Protein AF-A0A957BGF4-F1 (afdb_monomer_lite)

Secondary structure (DSSP, 8-state):
---SEETTTEEPPHHHHHHHHHHHHIIIIIIT-GGG-HHHHHTT-------EEEESS-SS--EEEE-TTTHHHHHHHHHT-HHHH-STHHHIIIIIHHHHHHHHHHHHHHTSS-EEEEEEEESSSPPTTS-GGGSHHHHHHHHHHHHHHHHHHHT--

Foldseek 3Di:
DPPQDDPPPDGDDVVLVVVVVVVVVCQPPNQAACVNCVVVVVVVRHGDHDFKDWAAPDPDFDDKDACQVPLVVVLVVVQVVCVPQNHDPSNVVPDSVVQLVVQCVSQVVVVHRGIGTTRMDGQQDADVPGDSCRGPVVVVCVVRVVVVVV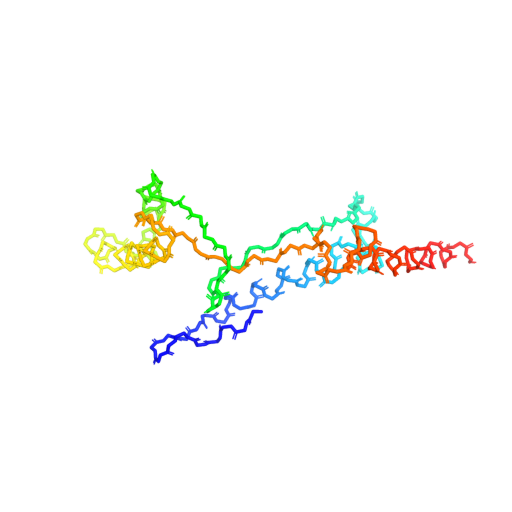VVVVVVD

Sequence (157 aa):
PTTVFAGDGYINHPDHRAAGEAALYATFPSSESRPIFPELLAEGYEPHKVGELLLNLSMNPNHFVDISDTIEQKIDSLRAHASQIGSGEDAENGALKWIRIRNAEGGKEVGVGYAEHFKLMKFDVPRPGMEADETVDAAQEAMTDATNEAAAEGESA

Radius of gyration: 21.05 Å; chains: 1; bounding box: 48×37×59 Å

Structure (mmCIF, N/CA/C/O backbone):
data_AF-A0A957BGF4-F1
#
_entry.id   AF-A0A957BGF4-F1
#
loop_
_atom_site.group_PDB
_atom_site.id
_atom_site.type_symbol
_atom_site.label_atom_id
_atom_site.label_alt_id
_atom_site.label_comp_id
_atom_site.label_asym_id
_atom_site.label_entity_id
_atom_site.label_seq_id
_atom_site.pdbx_PDB_ins_code
_atom_site.Cartn_x
_atom_site.Cartn_y
_atom_site.Cartn_z
_atom_site.occupancy
_atom_site.B_iso_or_equiv
_atom_site.auth_seq_id
_atom_site.auth_comp_id
_atom_site.auth_asym_id
_atom_site.auth_atom_id
_atom_site.pdbx_PDB_model_num
ATOM 1 N N . PRO A 1 1 ? 10.527 6.142 -1.525 1.00 76.62 1 PRO A N 1
ATOM 2 C CA . PRO A 1 1 ? 9.526 6.524 -0.489 1.00 76.62 1 PRO A CA 1
ATOM 3 C C . PRO A 1 1 ? 10.108 7.563 0.480 1.00 76.62 1 PRO A C 1
ATOM 5 O O . PRO A 1 1 ? 11.161 7.329 1.069 1.00 76.62 1 PRO A O 1
ATOM 8 N N . THR A 1 2 ? 9.448 8.716 0.617 1.00 82.19 2 THR A N 1
ATOM 9 C CA . THR A 1 2 ? 10.004 9.908 1.290 1.00 82.19 2 THR A CA 1
ATOM 10 C C . THR A 1 2 ? 9.484 10.143 2.709 1.00 82.19 2 THR A C 1
ATOM 12 O O . THR A 1 2 ? 10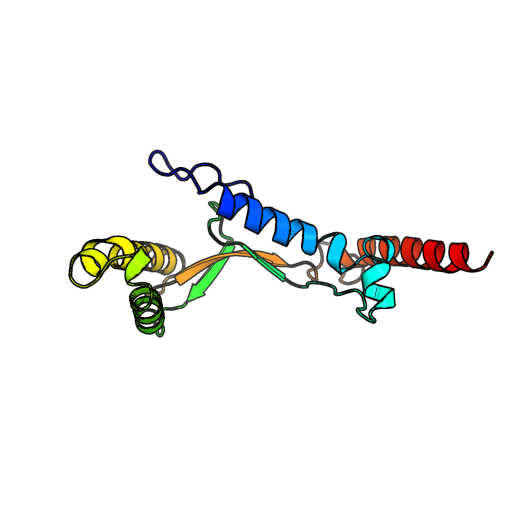.051 10.958 3.431 1.00 82.19 2 THR A O 1
ATOM 15 N N . THR A 1 3 ? 8.444 9.426 3.146 1.00 88.50 3 THR A N 1
ATOM 16 C CA . THR A 1 3 ? 7.878 9.565 4.495 1.00 88.50 3 THR A CA 1
ATOM 17 C C . THR A 1 3 ? 8.830 8.972 5.538 1.00 88.50 3 THR A C 1
ATOM 19 O O . THR A 1 3 ? 8.790 7.769 5.799 1.00 88.50 3 THR A O 1
ATOM 22 N N . VAL A 1 4 ? 9.705 9.797 6.117 1.00 91.31 4 VAL A N 1
ATOM 23 C CA . VAL A 1 4 ? 10.573 9.420 7.254 1.00 91.31 4 VAL A CA 1
ATOM 24 C C . VAL A 1 4 ? 9.862 9.663 8.588 1.00 91.31 4 VAL A C 1
ATOM 26 O O . VAL A 1 4 ? 9.971 8.849 9.500 1.00 91.31 4 VAL A O 1
ATOM 29 N N . PHE A 1 5 ? 9.085 10.738 8.677 1.00 90.62 5 PHE A N 1
ATOM 30 C CA . PHE A 1 5 ? 8.308 11.135 9.853 1.00 90.62 5 PHE A CA 1
ATOM 31 C C . PHE A 1 5 ? 6.851 11.355 9.437 1.00 90.62 5 PHE A C 1
ATOM 33 O O . PHE A 1 5 ? 6.594 11.794 8.313 1.00 90.62 5 PHE A O 1
ATOM 40 N N . ALA A 1 6 ? 5.909 11.061 10.332 1.00 85.25 6 ALA A N 1
ATOM 41 C CA . ALA A 1 6 ? 4.497 11.392 10.163 1.00 85.25 6 ALA A CA 1
ATOM 42 C C . ALA A 1 6 ? 4.002 12.151 11.401 1.00 85.25 6 ALA A C 1
ATOM 44 O O . ALA A 1 6 ? 3.923 11.596 12.499 1.00 85.25 6 ALA A O 1
ATOM 45 N N . GLY A 1 7 ? 3.699 13.438 11.212 1.00 84.69 7 GLY A N 1
ATOM 46 C CA . GLY A 1 7 ? 3.454 14.359 12.322 1.00 84.69 7 GLY A CA 1
ATOM 47 C C . GLY A 1 7 ? 4.638 14.418 13.294 1.00 84.69 7 GLY A C 1
ATOM 48 O O . GLY A 1 7 ? 5.767 14.080 12.940 1.00 84.69 7 GLY A O 1
ATOM 49 N N . ASP A 1 8 ? 4.355 14.802 14.536 1.00 89.25 8 ASP A N 1
ATOM 50 C CA . ASP A 1 8 ? 5.381 14.977 15.575 1.00 89.25 8 ASP A CA 1
ATOM 51 C C . ASP A 1 8 ? 5.605 13.717 16.435 1.00 89.25 8 ASP A C 1
ATOM 53 O O . ASP A 1 8 ? 6.437 13.717 17.340 1.00 89.25 8 ASP A O 1
ATOM 57 N N . GLY A 1 9 ? 4.845 12.643 16.187 1.00 89.19 9 GLY A N 1
ATOM 58 C CA . GLY A 1 9 ? 4.768 11.480 17.079 1.00 89.19 9 GLY A CA 1
ATOM 59 C C . GLY A 1 9 ? 5.174 10.140 16.470 1.00 89.19 9 GLY A C 1
ATOM 60 O O . GLY A 1 9 ? 5.182 9.141 17.186 1.00 89.19 9 GLY A O 1
ATOM 61 N N . TYR A 1 10 ? 5.487 10.080 15.172 1.00 88.06 10 TYR A N 1
ATOM 62 C CA . TYR A 1 10 ? 5.770 8.814 14.497 1.00 88.06 10 TYR A CA 1
ATOM 63 C C . TYR A 1 10 ? 6.973 8.904 13.560 1.00 88.06 10 TYR A 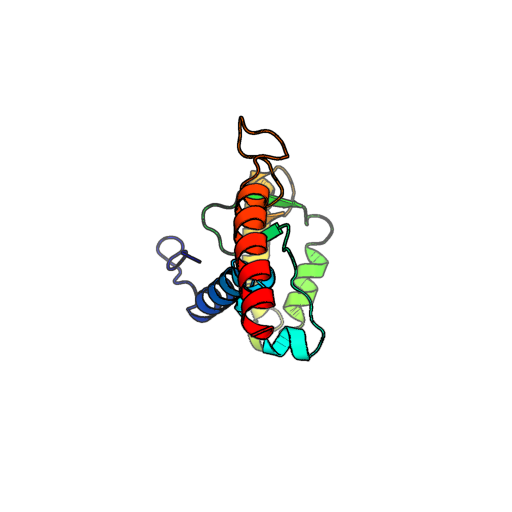C 1
ATOM 65 O O . TYR A 1 10 ? 7.033 9.747 12.663 1.00 88.06 10 TYR A O 1
ATOM 73 N N . ILE A 1 11 ? 7.905 7.970 13.741 1.00 93.06 11 ILE A N 1
ATOM 74 C CA . ILE A 1 11 ? 9.009 7.713 12.819 1.00 93.06 11 ILE A CA 1
ATOM 75 C C . ILE A 1 11 ? 8.639 6.471 12.015 1.00 93.06 11 ILE A C 1
ATOM 77 O O . ILE A 1 11 ? 8.314 5.428 12.584 1.00 93.06 11 ILE A O 1
ATOM 81 N N . ASN A 1 12 ? 8.687 6.581 10.691 1.00 91.50 12 ASN A N 1
ATOM 82 C CA . ASN A 1 12 ? 8.391 5.460 9.814 1.00 91.50 12 ASN A CA 1
ATOM 83 C C . ASN A 1 12 ? 9.486 4.396 9.918 1.00 91.50 12 ASN A C 1
ATOM 85 O O . ASN A 1 12 ? 10.678 4.716 9.899 1.00 91.50 12 ASN A O 1
ATOM 89 N N . HIS A 1 13 ? 9.075 3.130 9.990 1.00 93.75 13 HIS A N 1
ATOM 90 C CA . HIS A 1 13 ? 10.005 2.016 10.091 1.00 93.75 13 HIS A CA 1
ATOM 91 C C . HIS A 1 13 ? 10.955 2.010 8.878 1.00 93.75 13 HIS A C 1
ATOM 93 O O . HIS A 1 13 ? 10.483 2.102 7.737 1.00 93.75 13 HIS A O 1
ATOM 99 N N . PRO A 1 14 ? 12.283 1.903 9.078 1.00 94.44 14 PRO A N 1
ATOM 100 C CA . PRO A 1 14 ? 13.242 1.915 7.974 1.00 94.44 14 PRO A CA 1
ATOM 101 C C . PRO A 1 14 ? 12.941 0.825 6.939 1.00 94.44 14 PRO A C 1
ATOM 103 O O . PRO A 1 14 ? 12.989 1.105 5.743 1.00 94.44 14 PRO A O 1
ATOM 106 N N . ASP A 1 15 ? 12.520 -0.361 7.380 1.00 95.62 15 ASP A N 1
ATOM 107 C CA . ASP A 1 15 ? 12.187 -1.473 6.482 1.00 95.62 15 ASP A CA 1
ATOM 108 C C . ASP A 1 15 ? 11.004 -1.165 5.555 1.00 95.62 15 ASP A C 1
ATOM 110 O O . ASP A 1 15 ? 11.033 -1.554 4.392 1.00 95.62 15 ASP A O 1
ATOM 114 N N . HIS A 1 16 ? 9.998 -0.396 5.999 1.00 94.31 16 HIS A N 1
ATOM 115 C CA . HIS A 1 16 ? 8.906 0.029 5.111 1.00 94.31 16 HIS A CA 1
ATOM 116 C C . HIS A 1 16 ? 9.429 0.910 3.975 1.00 94.31 16 HIS A C 1
ATOM 118 O O . HIS A 1 16 ? 8.983 0.814 2.830 1.00 94.31 16 HIS A O 1
ATOM 124 N N . ARG A 1 17 ? 10.391 1.784 4.288 1.00 93.06 17 ARG A N 1
ATOM 125 C CA . ARG A 1 17 ? 11.018 2.649 3.290 1.00 93.06 17 ARG A CA 1
ATOM 126 C C . ARG A 1 17 ? 11.911 1.850 2.349 1.00 93.06 17 ARG A C 1
ATOM 128 O O . ARG A 1 17 ? 11.822 2.065 1.148 1.00 93.06 17 ARG A O 1
ATOM 135 N N . ALA A 1 18 ? 12.720 0.933 2.870 1.00 94.88 18 ALA A N 1
ATOM 136 C CA . ALA A 1 18 ? 13.569 0.077 2.046 1.00 94.88 18 ALA A CA 1
ATOM 137 C C . ALA A 1 18 ? 12.728 -0.788 1.091 1.00 94.88 18 ALA A C 1
ATOM 139 O O . ALA A 1 18 ? 12.991 -0.810 -0.107 1.00 94.88 18 ALA A O 1
ATOM 140 N N . ALA A 1 19 ? 11.654 -1.410 1.587 1.00 95.25 19 ALA A N 1
ATOM 141 C CA . ALA A 1 19 ? 10.748 -2.211 0.766 1.00 95.25 19 ALA A CA 1
ATOM 142 C C . ALA A 1 19 ? 10.052 -1.375 -0.321 1.00 95.25 19 ALA A C 1
ATOM 144 O O . ALA A 1 19 ? 10.015 -1.773 -1.484 1.00 95.25 19 ALA A O 1
ATOM 145 N N . GLY A 1 20 ? 9.539 -0.190 0.027 1.00 93.88 20 GLY A N 1
ATOM 146 C CA . GLY A 1 20 ? 8.914 0.693 -0.959 1.00 93.88 20 GLY A CA 1
ATOM 147 C C . GLY A 1 20 ? 9.903 1.250 -1.988 1.00 93.88 20 GLY A C 1
ATOM 148 O O . GLY A 1 20 ? 9.512 1.542 -3.110 1.00 93.88 20 GLY A O 1
ATOM 149 N N . GLU A 1 21 ? 11.176 1.422 -1.628 1.00 94.00 21 GLU A N 1
ATOM 150 C CA . GLU A 1 21 ? 12.228 1.825 -2.565 1.00 94.00 21 GLU A CA 1
ATOM 151 C C . GLU A 1 21 ? 12.576 0.690 -3.527 1.00 94.00 21 GLU A C 1
ATOM 153 O O . GLU A 1 21 ? 12.575 0.904 -4.737 1.00 94.00 21 GLU A O 1
ATOM 158 N N . ALA A 1 22 ? 12.767 -0.521 -3.002 1.00 95.44 22 ALA A N 1
ATOM 159 C CA . ALA A 1 22 ? 12.996 -1.707 -3.813 1.00 95.44 22 ALA A CA 1
ATOM 160 C C . ALA A 1 22 ? 11.861 -1.929 -4.826 1.00 95.44 22 ALA A C 1
ATOM 162 O O . ALA A 1 22 ? 12.139 -2.162 -5.996 1.00 95.44 22 ALA A O 1
ATOM 163 N N . ALA A 1 23 ? 10.595 -1.777 -4.418 1.00 94.62 23 ALA A N 1
ATOM 164 C CA . ALA A 1 23 ? 9.450 -1.905 -5.324 1.00 94.62 23 ALA A CA 1
ATOM 165 C C . ALA A 1 23 ? 9.434 -0.836 -6.437 1.00 94.62 23 ALA A C 1
ATOM 167 O O . ALA A 1 23 ? 9.140 -1.148 -7.591 1.00 94.62 23 ALA A O 1
ATOM 168 N N . LEU A 1 24 ? 9.780 0.417 -6.113 1.00 93.56 24 LEU A N 1
ATOM 169 C CA . LEU A 1 24 ? 9.870 1.497 -7.103 1.00 93.56 24 LEU A CA 1
ATOM 170 C C . LEU A 1 24 ? 10.975 1.228 -8.127 1.00 93.56 24 LEU A C 1
ATOM 172 O O . LEU A 1 24 ? 10.732 1.346 -9.325 1.00 93.56 24 LEU A O 1
ATOM 176 N N . TYR A 1 25 ? 12.165 0.842 -7.664 1.00 92.81 25 TYR A N 1
ATOM 177 C CA . TYR A 1 25 ? 13.297 0.573 -8.550 1.00 92.81 25 TYR A CA 1
ATOM 178 C C . TYR A 1 25 ? 13.128 -0.715 -9.340 1.00 92.81 25 TYR A C 1
ATOM 180 O O . TYR A 1 25 ? 13.593 -0.763 -10.471 1.00 92.81 25 TYR A O 1
ATOM 188 N N . ALA A 1 26 ? 12.443 -1.722 -8.791 1.00 93.75 26 ALA A N 1
ATOM 189 C CA . ALA A 1 26 ? 12.052 -2.923 -9.524 1.00 93.75 26 ALA A CA 1
ATOM 190 C C . ALA A 1 26 ? 11.043 -2.620 -10.640 1.00 93.75 26 ALA A C 1
ATOM 192 O O . ALA A 1 26 ? 10.993 -3.357 -11.614 1.00 93.75 26 ALA A O 1
ATOM 193 N N . THR A 1 27 ? 10.278 -1.531 -10.520 1.00 93.06 27 THR A N 1
ATOM 194 C CA . THR A 1 27 ? 9.365 -1.076 -11.572 1.00 93.06 27 THR A CA 1
ATOM 195 C C . THR A 1 27 ? 10.129 -0.323 -12.657 1.00 93.06 27 THR A C 1
ATOM 197 O O . THR A 1 27 ? 10.342 -0.843 -13.746 1.00 93.06 27 THR A O 1
ATOM 200 N N . PHE A 1 28 ? 10.605 0.885 -12.355 1.00 88.81 28 PHE A N 1
ATOM 201 C CA . PHE A 1 28 ? 11.274 1.729 -13.339 1.00 88.81 28 PHE A CA 1
ATOM 202 C C . PHE A 1 28 ? 12.730 1.993 -12.940 1.00 88.81 28 PHE A C 1
ATOM 204 O O . PHE A 1 28 ? 12.970 2.433 -11.810 1.00 88.81 28 PHE A O 1
ATOM 211 N N . PRO A 1 29 ? 13.708 1.794 -13.845 1.00 87.44 29 PRO A N 1
ATOM 212 C CA . PRO A 1 29 ? 13.592 1.259 -15.217 1.00 87.44 29 PRO A CA 1
ATOM 213 C C . PRO A 1 29 ? 13.600 -0.280 -15.313 1.00 87.44 29 PRO A C 1
ATOM 215 O O . PRO A 1 29 ? 13.497 -0.832 -16.405 1.00 87.44 29 PRO A O 1
ATOM 218 N N . SER A 1 30 ? 13.747 -0.969 -14.180 1.00 91.62 30 SER A N 1
ATOM 219 C CA . SER A 1 30 ? 14.087 -2.393 -14.086 1.00 91.62 30 SER A CA 1
ATOM 220 C C . SER A 1 30 ? 13.173 -3.359 -14.834 1.00 91.62 30 SER A C 1
ATOM 222 O O . SER A 1 30 ? 13.685 -4.176 -15.593 1.00 91.62 30 SER A O 1
ATOM 224 N N . SER A 1 31 ? 11.855 -3.319 -14.615 1.00 91.56 31 SER A N 1
ATOM 225 C CA . SER A 1 31 ? 10.974 -4.365 -15.149 1.00 91.56 31 SER A CA 1
ATOM 226 C C . SER A 1 31 ? 10.767 -4.248 -16.654 1.00 91.56 31 SER A C 1
ATOM 228 O O . SER A 1 31 ? 10.496 -5.252 -17.300 1.00 91.56 31 SER A O 1
ATOM 230 N N . GLU A 1 32 ? 10.890 -3.046 -17.216 1.00 88.50 32 GLU A N 1
ATOM 231 C CA . GLU A 1 32 ? 10.593 -2.763 -18.625 1.00 88.50 32 GLU A CA 1
ATOM 232 C C . GLU A 1 32 ? 11.828 -2.753 -19.538 1.00 88.50 32 GLU A C 1
ATOM 234 O O . GLU A 1 32 ? 11.688 -2.846 -20.755 1.00 88.50 32 GLU A O 1
ATOM 239 N N . SER A 1 33 ? 13.039 -2.685 -18.975 1.00 86.19 33 SER A N 1
ATOM 240 C CA . SER A 1 33 ? 14.278 -2.554 -19.753 1.00 86.19 33 SER A CA 1
ATOM 241 C C . SER A 1 33 ? 14.996 -3.894 -19.926 1.00 86.19 33 SER A C 1
ATOM 243 O O . SER A 1 33 ? 15.516 -4.446 -18.954 1.00 86.19 33 SER A O 1
ATOM 245 N N . ARG A 1 34 ? 15.132 -4.386 -21.167 1.00 88.44 34 ARG A N 1
ATOM 246 C CA . ARG A 1 34 ? 15.847 -5.652 -21.450 1.00 88.44 34 ARG A CA 1
ATOM 247 C C . ARG A 1 34 ? 17.295 -5.687 -20.948 1.00 88.44 34 ARG A C 1
ATOM 249 O O . ARG A 1 34 ? 17.686 -6.724 -20.418 1.00 88.44 34 ARG A O 1
ATOM 256 N N . PRO A 1 35 ? 18.111 -4.619 -21.082 1.00 88.88 35 PRO A N 1
ATOM 257 C CA . PRO A 1 35 ? 19.539 -4.725 -20.788 1.00 88.88 35 PRO A CA 1
ATOM 258 C C . PRO A 1 35 ? 19.879 -4.828 -19.295 1.00 88.88 35 PRO A C 1
ATOM 260 O O . PRO A 1 35 ? 21.035 -5.073 -18.964 1.00 88.88 35 PRO A O 1
ATOM 263 N N . ILE A 1 36 ? 18.921 -4.591 -18.389 1.00 90.62 36 ILE A N 1
ATOM 264 C CA . ILE A 1 36 ? 19.204 -4.500 -16.947 1.00 90.62 36 ILE A CA 1
ATOM 265 C C . ILE A 1 36 ? 19.402 -5.887 -16.321 1.00 90.62 36 ILE A C 1
ATOM 267 O O . ILE A 1 36 ? 20.281 -6.036 -15.474 1.00 90.62 36 ILE A O 1
ATOM 271 N N . PHE A 1 37 ? 18.631 -6.889 -16.758 1.00 91.00 37 PHE A N 1
ATOM 272 C CA . PHE A 1 37 ? 18.671 -8.259 -16.226 1.00 91.00 37 PHE A CA 1
ATOM 273 C C . PHE A 1 37 ? 18.706 -9.303 -17.356 1.00 91.00 37 PHE A C 1
ATOM 275 O O . PHE A 1 37 ? 17.733 -10.038 -17.559 1.00 91.00 37 PHE A O 1
ATOM 282 N N . PRO A 1 38 ? 19.800 -9.379 -18.134 1.00 92.38 38 PRO A N 1
ATOM 283 C CA . PRO A 1 38 ? 19.915 -10.327 -19.244 1.00 92.38 38 PRO A CA 1
ATOM 284 C C . PRO A 1 38 ? 19.791 -11.796 -18.805 1.00 92.38 38 PRO A C 1
ATOM 286 O O . PRO A 1 38 ? 19.343 -12.642 -19.577 1.00 92.38 38 PRO A O 1
ATOM 289 N N . GLU A 1 39 ? 20.131 -12.117 -17.557 1.00 95.31 39 GLU A N 1
ATOM 290 C CA . GLU A 1 39 ? 19.934 -13.442 -16.971 1.00 95.31 39 GLU A CA 1
ATOM 291 C C . GLU A 1 39 ? 18.456 -13.847 -16.913 1.00 95.31 39 GLU A C 1
ATOM 293 O O . GLU A 1 39 ? 18.133 -15.004 -17.174 1.00 95.31 39 GLU A O 1
ATOM 298 N N . LEU A 1 40 ? 17.547 -12.898 -16.667 1.00 95.06 40 LEU A N 1
ATOM 299 C CA . LEU A 1 40 ? 16.110 -13.171 -16.656 1.00 95.06 40 LEU A CA 1
ATOM 300 C C . LEU A 1 40 ? 15.598 -13.487 -18.066 1.00 95.06 40 LEU A C 1
ATOM 302 O O . LEU A 1 40 ? 14.754 -14.368 -18.220 1.00 95.06 40 LEU A O 1
ATOM 306 N N . LEU A 1 41 ? 16.168 -12.860 -19.102 1.00 93.94 41 LEU A N 1
ATOM 307 C CA . LEU A 1 41 ? 15.873 -13.200 -20.499 1.00 93.94 41 LEU A CA 1
ATOM 308 C C . LEU A 1 41 ? 16.339 -14.620 -20.837 1.00 93.94 41 LEU A C 1
ATOM 310 O O . LEU A 1 41 ? 15.611 -15.369 -21.487 1.00 93.94 41 LEU A O 1
ATOM 314 N N . ALA A 1 42 ? 17.527 -15.015 -20.367 1.00 94.69 42 ALA A N 1
ATOM 315 C CA . ALA A 1 42 ? 18.038 -16.375 -20.544 1.00 94.69 42 ALA A CA 1
ATOM 316 C C . ALA A 1 42 ? 17.161 -17.428 -19.837 1.00 94.69 42 ALA A C 1
ATOM 318 O O . ALA A 1 42 ? 17.064 -18.565 -20.301 1.00 94.69 42 ALA A O 1
ATOM 319 N N . GLU A 1 43 ? 16.490 -17.044 -18.748 1.00 96.88 43 GLU A N 1
ATOM 320 C CA . GLU A 1 43 ? 15.481 -17.855 -18.055 1.00 96.88 43 GLU A CA 1
ATOM 321 C C . GLU A 1 43 ? 14.086 -17.815 -18.717 1.00 96.88 43 GLU A C 1
ATOM 323 O O . GLU A 1 43 ? 13.202 -18.583 -18.334 1.00 96.88 43 GLU A O 1
ATOM 328 N N . GLY A 1 44 ? 13.886 -16.979 -19.742 1.00 95.88 44 GLY A N 1
ATOM 329 C CA . GLY A 1 44 ? 12.632 -16.855 -20.492 1.00 95.88 44 GLY A CA 1
ATOM 330 C C . GLY A 1 44 ? 11.644 -15.821 -19.939 1.00 95.88 44 GLY A C 1
ATOM 331 O O . GLY A 1 44 ? 10.473 -15.839 -20.324 1.00 95.88 44 GLY A O 1
ATOM 332 N N . TYR A 1 45 ? 12.082 -14.931 -19.045 1.00 95.00 45 TYR A N 1
ATOM 333 C CA . TYR A 1 45 ? 11.273 -13.827 -18.529 1.00 95.00 45 TYR A CA 1
ATOM 334 C C . TYR A 1 45 ? 11.460 -12.573 -19.380 1.00 95.00 45 TYR A C 1
ATOM 336 O O . TYR A 1 45 ? 12.476 -11.890 -19.300 1.00 95.00 45 TYR A O 1
ATOM 344 N N . GLU A 1 46 ? 10.446 -12.262 -20.181 1.00 93.62 46 GLU A N 1
ATOM 345 C CA . GLU A 1 46 ? 10.386 -11.036 -20.975 1.00 93.62 46 GLU A CA 1
ATOM 346 C C . GLU A 1 46 ? 10.094 -9.798 -20.104 1.00 93.62 46 GLU A C 1
ATOM 348 O O . GLU A 1 46 ? 9.451 -9.931 -19.054 1.00 93.62 46 GLU A O 1
ATOM 353 N N . PRO A 1 47 ? 10.518 -8.587 -20.525 1.00 92.69 47 PRO A N 1
ATOM 354 C CA . PRO A 1 47 ? 10.208 -7.359 -19.805 1.00 92.69 47 PRO A CA 1
ATOM 355 C C . PRO A 1 47 ? 8.707 -7.169 -19.582 1.00 92.69 47 PRO A C 1
ATOM 357 O O . PRO A 1 47 ? 7.870 -7.494 -20.426 1.00 92.69 47 PRO A O 1
ATOM 360 N N . HIS A 1 48 ? 8.374 -6.578 -18.443 1.00 91.38 48 HIS A N 1
ATOM 361 C CA . HIS A 1 48 ? 7.021 -6.253 -18.041 1.00 91.38 48 HIS A CA 1
ATOM 362 C C . HIS A 1 48 ? 6.869 -4.750 -17.801 1.00 91.38 48 HIS A C 1
ATOM 364 O O . HIS A 1 48 ? 7.502 -4.168 -16.914 1.00 91.38 48 HIS A O 1
ATOM 370 N N . LYS A 1 49 ? 5.959 -4.139 -18.560 1.00 88.81 49 LYS A N 1
ATOM 371 C CA . LYS A 1 49 ? 5.519 -2.762 -18.352 1.00 88.81 49 LYS A CA 1
ATOM 372 C C . LYS A 1 49 ? 4.482 -2.716 -17.229 1.00 88.81 49 LYS A C 1
ATOM 374 O O . LYS A 1 49 ? 3.374 -3.230 -17.374 1.00 88.81 49 LYS A O 1
ATOM 379 N N . VAL A 1 50 ? 4.847 -2.107 -16.104 1.00 92.62 50 VAL A N 1
ATOM 380 C CA . VAL A 1 50 ? 3.922 -1.879 -14.986 1.00 92.62 50 VAL A CA 1
ATOM 381 C C . VAL A 1 50 ? 3.050 -0.671 -15.316 1.00 92.62 50 VAL A C 1
ATOM 383 O O . VAL A 1 50 ? 3.590 0.408 -15.527 1.00 92.62 50 VAL A O 1
ATOM 386 N N . GLY A 1 51 ? 1.722 -0.825 -15.308 1.00 90.75 51 GLY A N 1
ATOM 387 C CA . GLY A 1 51 ? 0.808 0.285 -15.628 1.00 90.75 51 GLY A CA 1
ATOM 388 C C . GLY A 1 51 ? 0.500 1.219 -14.450 1.00 90.75 51 GLY A C 1
ATOM 389 O O . GLY A 1 51 ? 0.334 2.431 -14.617 1.00 90.75 51 GLY A O 1
ATOM 390 N N . GLU A 1 52 ? 0.449 0.683 -13.224 1.00 93.81 52 GLU A N 1
ATOM 391 C CA . GLU A 1 52 ? 0.099 1.457 -12.029 1.00 93.81 52 GLU A CA 1
ATOM 392 C C . GLU A 1 52 ? 0.888 1.028 -10.784 1.00 93.81 52 GLU A C 1
ATOM 394 O O . GLU A 1 52 ? 1.133 -0.156 -10.552 1.00 93.81 52 GLU A O 1
ATOM 399 N N . LEU A 1 53 ? 1.221 2.000 -9.928 1.00 94.38 53 LEU A N 1
ATOM 400 C CA . LEU A 1 53 ? 1.758 1.771 -8.585 1.00 94.38 53 LEU A CA 1
ATOM 401 C C . LEU A 1 53 ? 0.876 2.421 -7.525 1.00 94.38 53 LEU A C 1
ATOM 403 O O . LEU A 1 53 ? 0.599 3.621 -7.580 1.00 94.38 53 LEU A O 1
ATOM 407 N N . LEU A 1 54 ? 0.504 1.638 -6.512 1.00 95.38 54 LEU A N 1
ATOM 408 C CA . LEU A 1 54 ? -0.219 2.097 -5.331 1.00 95.38 54 LEU A CA 1
ATOM 409 C C . LEU A 1 54 ? 0.712 2.074 -4.118 1.00 95.38 54 LEU A C 1
ATOM 411 O O . LEU A 1 54 ? 1.062 1.017 -3.598 1.00 95.38 54 LEU A O 1
ATOM 415 N N . LEU A 1 55 ? 1.103 3.253 -3.640 1.00 93.75 55 LEU A N 1
ATOM 416 C CA . LEU A 1 55 ? 1.993 3.395 -2.489 1.00 93.75 55 LEU A CA 1
ATOM 417 C C . LEU A 1 55 ? 1.191 3.760 -1.238 1.00 93.75 55 LEU A C 1
ATOM 419 O O . LEU A 1 55 ? 0.543 4.809 -1.178 1.00 93.75 55 LEU A O 1
ATOM 423 N N . ASN A 1 56 ? 1.265 2.914 -0.214 1.00 91.38 56 ASN A N 1
ATOM 424 C CA . ASN A 1 56 ? 0.698 3.195 1.106 1.00 91.38 56 ASN A CA 1
ATOM 425 C C . ASN A 1 56 ? 1.645 4.100 1.933 1.00 91.38 56 ASN A C 1
ATOM 427 O O . ASN A 1 56 ? 2.783 4.359 1.541 1.00 91.38 56 ASN A O 1
ATOM 431 N N . LEU A 1 57 ? 1.180 4.598 3.085 1.00 87.81 57 LEU A N 1
ATOM 432 C CA . LEU A 1 57 ? 1.913 5.486 4.006 1.00 87.81 57 LEU A CA 1
ATOM 433 C C . LEU A 1 57 ? 2.389 6.806 3.366 1.00 87.81 57 LEU A C 1
ATOM 435 O O . LEU A 1 57 ? 3.338 7.444 3.832 1.00 87.81 57 LEU A O 1
ATOM 439 N N . SER A 1 58 ? 1.718 7.235 2.297 1.00 88.81 58 SER A N 1
ATOM 440 C CA . SER A 1 58 ? 1.930 8.551 1.705 1.00 88.81 58 SER A CA 1
ATOM 441 C C . SER A 1 58 ? 1.282 9.633 2.566 1.00 88.81 58 SER A C 1
ATOM 443 O O . SER A 1 58 ? 0.113 9.517 2.921 1.00 88.81 58 SER A O 1
ATOM 445 N N . MET A 1 59 ? 2.015 10.719 2.825 1.00 88.75 59 MET A N 1
ATOM 446 C CA . MET A 1 59 ? 1.456 11.936 3.435 1.00 88.75 59 MET A CA 1
ATOM 447 C C . MET A 1 59 ? 0.640 12.780 2.444 1.00 88.75 59 MET A C 1
ATOM 449 O O . MET A 1 59 ? -0.021 13.727 2.845 1.00 88.75 59 MET A O 1
ATOM 453 N N . ASN A 1 60 ? 0.690 12.441 1.153 1.00 90.38 60 ASN A N 1
ATOM 454 C CA . ASN A 1 60 ? -0.060 13.102 0.087 1.00 90.38 60 ASN A CA 1
ATOM 455 C C . ASN A 1 60 ? -0.782 12.039 -0.762 1.00 90.38 60 ASN A C 1
ATOM 457 O O . ASN A 1 60 ? -0.377 11.804 -1.910 1.00 90.38 60 ASN A O 1
ATOM 461 N N . PRO A 1 61 ? -1.757 11.297 -0.204 1.00 93.75 61 PRO A N 1
ATOM 462 C CA . PRO A 1 61 ? -2.528 10.342 -0.989 1.00 93.75 61 PRO A CA 1
ATOM 463 C C . PRO A 1 61 ? -3.365 11.071 -2.050 1.00 93.75 61 PRO A C 1
ATOM 465 O O . PRO A 1 61 ? -3.769 12.215 -1.866 1.00 93.75 61 PRO A O 1
ATOM 468 N N . ASN A 1 62 ? -3.611 10.411 -3.177 1.00 95.44 62 ASN A N 1
ATOM 469 C CA . ASN A 1 62 ? -4.450 10.918 -4.273 1.00 95.44 62 ASN A CA 1
ATOM 470 C C . ASN A 1 62 ? -5.475 9.879 -4.756 1.00 95.44 62 ASN A C 1
ATOM 472 O O . ASN A 1 62 ? -6.177 10.124 -5.733 1.00 95.44 62 ASN A O 1
ATOM 476 N N . HIS A 1 63 ? -5.548 8.723 -4.099 1.00 97.25 63 HIS A N 1
ATOM 477 C CA . HIS A 1 63 ? -6.483 7.659 -4.416 1.00 97.25 63 HIS A CA 1
ATOM 478 C C . HIS A 1 63 ? -7.031 7.051 -3.129 1.00 97.25 63 HIS A C 1
ATOM 480 O O . HIS A 1 63 ? -6.274 6.831 -2.183 1.00 97.25 63 HIS A O 1
ATOM 486 N N . PHE A 1 64 ? -8.336 6.796 -3.104 1.00 98.06 64 PHE A N 1
ATOM 487 C CA . PHE A 1 64 ? -9.053 6.262 -1.954 1.00 98.06 64 PHE A CA 1
ATOM 488 C C . PHE A 1 64 ? -9.942 5.113 -2.416 1.00 98.06 64 PHE A C 1
ATOM 490 O O . PHE A 1 64 ? -10.643 5.240 -3.420 1.00 98.06 64 PHE A O 1
ATOM 497 N N . VAL A 1 65 ? -9.910 4.012 -1.676 1.00 98.25 65 VAL A N 1
ATOM 498 C CA . VAL A 1 65 ? -10.730 2.826 -1.917 1.00 98.25 65 VAL A CA 1
ATOM 499 C C . VAL A 1 65 ? -11.724 2.712 -0.773 1.00 98.25 65 VAL A C 1
ATOM 501 O O . VAL A 1 65 ? -11.309 2.622 0.383 1.00 98.25 65 VAL A O 1
ATOM 504 N N . ASP A 1 66 ? -13.019 2.738 -1.092 1.00 98.62 66 ASP A N 1
ATOM 505 C CA . ASP A 1 66 ? -14.080 2.489 -0.115 1.00 98.62 66 ASP A CA 1
ATOM 506 C C . ASP A 1 66 ? -14.008 1.035 0.360 1.00 98.62 66 ASP A C 1
ATOM 508 O O . ASP A 1 66 ? -14.079 0.096 -0.434 1.00 98.62 66 ASP A O 1
ATOM 512 N N . ILE A 1 67 ? -13.836 0.866 1.667 1.00 98.62 67 ILE A N 1
ATOM 513 C CA . ILE A 1 67 ? -13.785 -0.432 2.340 1.00 98.62 67 ILE A CA 1
ATOM 514 C C . ILE A 1 67 ? -14.874 -0.541 3.412 1.00 98.62 67 ILE A C 1
ATOM 516 O O . ILE A 1 67 ? -14.749 -1.330 4.348 1.00 98.62 67 ILE A O 1
ATOM 520 N N . SER A 1 68 ? -15.936 0.264 3.317 1.00 98.62 68 SER A N 1
ATOM 521 C CA . SER A 1 68 ? -17.009 0.302 4.318 1.00 98.62 68 SER A CA 1
ATOM 522 C C . SER A 1 68 ? -17.663 -1.066 4.510 1.00 98.62 68 SER A C 1
ATOM 524 O O . SER A 1 68 ? -17.905 -1.473 5.645 1.00 98.62 68 SER A O 1
ATOM 526 N N . ASP A 1 69 ? -17.847 -1.811 3.421 1.00 98.62 69 ASP A N 1
ATOM 527 C CA . ASP A 1 69 ? -18.453 -3.146 3.442 1.00 98.62 69 ASP A CA 1
ATOM 528 C C . ASP A 1 69 ? -17.467 -4.260 3.842 1.00 98.62 69 ASP A C 1
ATOM 530 O O . ASP A 1 69 ? -17.881 -5.375 4.159 1.00 98.62 69 ASP A O 1
ATOM 534 N N . THR A 1 70 ? -16.158 -3.983 3.845 1.00 98.62 70 THR A N 1
ATOM 535 C CA . THR A 1 70 ? -15.093 -4.982 4.068 1.00 98.62 70 THR A CA 1
ATOM 536 C C . THR A 1 70 ? -14.214 -4.688 5.283 1.00 98.62 70 THR A C 1
ATOM 538 O O . THR A 1 70 ? -13.288 -5.449 5.577 1.00 98.62 70 THR A O 1
ATOM 541 N N . ILE A 1 71 ? -14.513 -3.632 6.047 1.00 98.56 71 ILE A N 1
ATOM 542 C CA . ILE A 1 71 ? -13.733 -3.249 7.228 1.00 98.56 71 ILE A CA 1
ATOM 543 C C . ILE A 1 71 ? -13.649 -4.385 8.253 1.00 98.56 71 ILE A C 1
ATOM 545 O O . ILE A 1 71 ?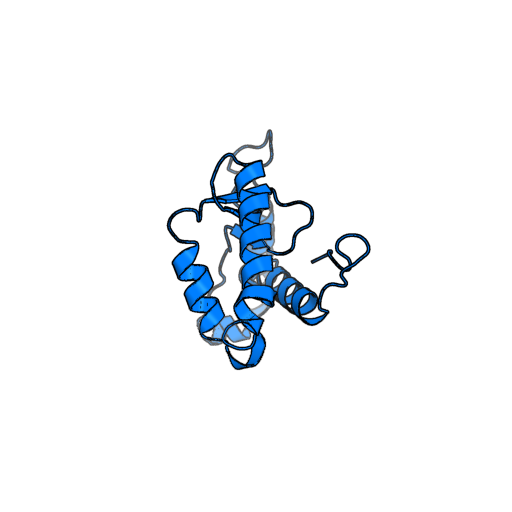 -12.576 -4.632 8.795 1.00 98.56 71 ILE A O 1
ATOM 549 N N . GLU A 1 72 ? -14.731 -5.133 8.478 1.00 98.38 72 GLU A N 1
ATOM 550 C CA . GLU A 1 72 ? -14.714 -6.256 9.422 1.00 98.38 72 GLU A CA 1
ATOM 551 C C . GLU A 1 72 ? -13.788 -7.381 8.952 1.00 98.38 72 GLU A C 1
ATOM 553 O O . GLU A 1 72 ? -12.989 -7.879 9.739 1.00 98.38 72 GLU A O 1
ATOM 558 N N . GLN A 1 73 ? -13.786 -7.694 7.652 1.00 98.69 73 GLN A N 1
ATOM 559 C CA . GLN A 1 73 ? -12.875 -8.687 7.077 1.00 98.69 73 GLN A CA 1
ATOM 560 C C . GLN A 1 73 ? -11.405 -8.268 7.229 1.00 98.69 73 GLN A C 1
ATOM 562 O O . GLN A 1 73 ? -10.545 -9.099 7.527 1.00 98.69 73 GLN A O 1
ATOM 567 N N . LYS A 1 74 ? -11.105 -6.975 7.060 1.00 98.25 74 LYS A N 1
ATOM 568 C CA . LYS A 1 74 ? -9.770 -6.427 7.323 1.00 98.25 74 LYS A CA 1
ATOM 569 C C . LYS A 1 74 ? -9.380 -6.558 8.798 1.00 98.25 74 LYS A C 1
ATOM 571 O O . LYS A 1 74 ? -8.238 -6.882 9.109 1.00 98.25 74 LYS A O 1
ATOM 576 N N . ILE A 1 75 ? -10.299 -6.289 9.719 1.00 98.19 75 ILE A N 1
ATOM 577 C CA . ILE A 1 75 ? -10.023 -6.405 11.155 1.00 98.19 75 ILE A CA 1
ATOM 578 C C . ILE A 1 75 ? -9.816 -7.872 11.551 1.00 98.19 75 ILE A C 1
ATOM 580 O O . ILE A 1 75 ? -8.897 -8.168 12.315 1.00 98.19 75 ILE A O 1
ATOM 584 N N . ASP A 1 76 ? -10.590 -8.797 10.988 1.00 97.62 76 ASP A N 1
ATOM 585 C CA . ASP A 1 76 ? -10.412 -10.232 11.214 1.00 97.62 76 ASP A CA 1
ATOM 586 C C . ASP A 1 76 ? -9.075 -10.750 10.674 1.00 97.62 76 ASP A C 1
ATOM 588 O O . ASP A 1 76 ? -8.411 -11.544 11.346 1.00 97.62 76 ASP A O 1
ATOM 592 N N . SER A 1 77 ? -8.621 -10.263 9.513 1.00 98.12 77 SER A N 1
ATOM 593 C CA . SER A 1 77 ? -7.297 -10.631 8.998 1.00 98.12 77 SER A CA 1
ATOM 594 C C . SER A 1 77 ? -6.177 -10.148 9.923 1.00 98.12 77 SER A C 1
ATOM 596 O O . SER A 1 77 ? -5.248 -10.901 10.205 1.00 98.12 77 SER A O 1
ATOM 598 N N . LEU A 1 78 ? -6.297 -8.945 10.491 1.00 97.38 78 LEU A N 1
ATOM 599 C CA . LEU A 1 78 ? -5.341 -8.418 11.468 1.00 97.38 78 LEU A CA 1
ATOM 600 C C . LEU A 1 78 ? -5.339 -9.229 12.770 1.00 97.38 78 LEU A C 1
ATOM 602 O O . LEU A 1 78 ? -4.263 -9.531 13.288 1.00 97.38 78 LEU A O 1
ATOM 606 N N . ARG A 1 79 ? -6.514 -9.640 13.269 1.00 96.62 79 ARG A N 1
ATOM 607 C CA . ARG A 1 79 ? -6.641 -10.504 14.461 1.0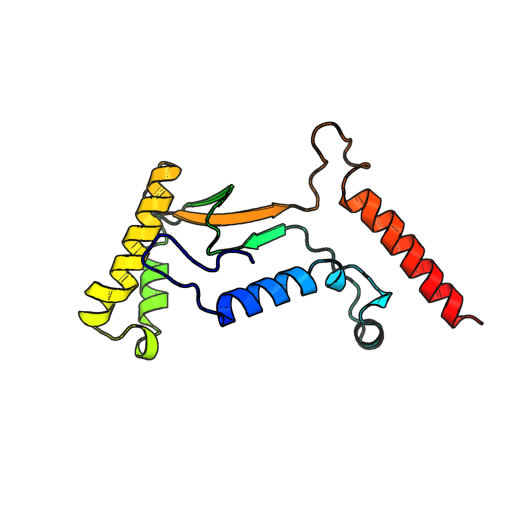0 96.62 79 ARG A CA 1
ATOM 608 C C . ARG A 1 79 ? -5.887 -11.824 14.318 1.00 96.62 79 ARG A C 1
ATOM 610 O O . ARG A 1 79 ? -5.394 -12.346 15.317 1.00 96.62 79 ARG A O 1
ATOM 617 N N . ALA A 1 80 ? -5.745 -12.349 13.100 1.00 97.06 80 ALA A N 1
ATOM 618 C CA . ALA A 1 80 ? -4.978 -13.569 12.858 1.00 97.06 80 ALA A CA 1
ATOM 619 C C . ALA A 1 80 ? -3.479 -13.421 13.206 1.00 97.06 80 ALA A C 1
ATOM 621 O O . ALA A 1 80 ? -2.808 -14.416 13.480 1.00 97.06 80 ALA A O 1
ATOM 622 N N . HIS A 1 81 ? -2.949 -12.195 13.277 1.00 96.81 81 HIS A N 1
ATOM 623 C CA . HIS A 1 81 ? -1.561 -11.904 13.646 1.00 96.81 81 HIS A CA 1
ATOM 624 C C . HIS A 1 81 ? -1.382 -11.702 15.162 1.00 96.81 81 HIS A C 1
ATOM 626 O O . HIS A 1 81 ? -0.745 -10.743 15.603 1.00 96.81 81 HIS A O 1
ATOM 632 N N . ALA A 1 82 ? -1.914 -12.623 15.973 1.00 95.62 82 ALA A N 1
ATOM 633 C CA . ALA A 1 82 ? -1.956 -12.502 17.436 1.00 95.62 82 ALA A CA 1
ATOM 634 C C . ALA A 1 82 ? -0.581 -12.262 18.092 1.00 95.62 82 ALA A C 1
ATOM 636 O O . ALA A 1 82 ? -0.472 -11.524 19.067 1.00 95.62 82 ALA A O 1
ATOM 637 N N . SER A 1 83 ? 0.498 -12.829 17.540 1.00 96.75 83 SER A N 1
ATOM 638 C CA . SER A 1 83 ? 1.854 -12.611 18.065 1.00 96.75 83 SER A CA 1
ATOM 639 C C . SER A 1 83 ? 2.386 -11.190 17.839 1.00 96.75 83 SER A C 1
ATOM 641 O O . SER A 1 83 ? 3.385 -10.824 18.447 1.00 96.75 83 SER A O 1
ATOM 643 N N . GLN A 1 84 ? 1.776 -10.424 16.929 1.00 95.12 84 GLN A N 1
ATOM 644 C CA . GLN A 1 84 ? 2.215 -9.080 16.540 1.00 95.12 84 GLN A CA 1
ATOM 645 C C . GLN A 1 84 ? 1.389 -7.996 17.227 1.00 95.12 84 GLN A C 1
ATOM 647 O O . GLN A 1 84 ? 1.941 -7.015 17.715 1.00 95.12 84 GLN A O 1
ATOM 652 N N . ILE A 1 85 ? 0.064 -8.172 17.259 1.00 94.94 85 ILE A N 1
ATOM 653 C CA . ILE A 1 85 ? -0.865 -7.154 17.771 1.00 94.94 85 ILE A CA 1
ATOM 654 C C . ILE A 1 85 ? -1.485 -7.513 19.127 1.00 94.94 85 ILE A C 1
ATOM 656 O O . ILE A 1 85 ? -2.296 -6.749 19.645 1.00 94.94 85 ILE A O 1
ATOM 660 N N . GLY A 1 86 ? -1.112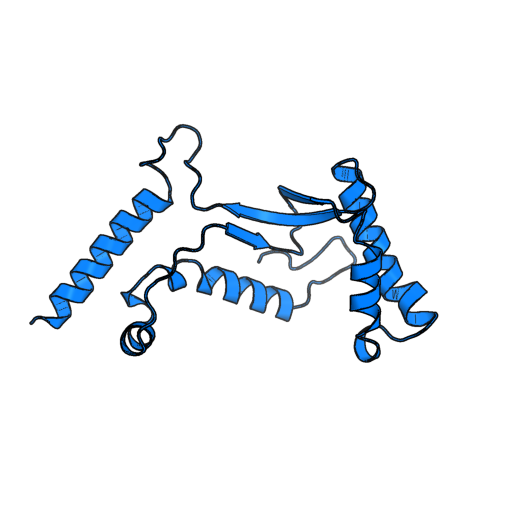 -8.660 19.700 1.00 94.00 86 GLY A N 1
ATOM 661 C CA . GLY A 1 86 ? -1.719 -9.200 20.912 1.00 94.00 86 GLY A CA 1
ATOM 662 C C . GLY A 1 86 ? -3.046 -9.913 20.643 1.00 94.00 86 GLY A C 1
ATOM 663 O O . GLY A 1 86 ? -3.409 -10.210 19.505 1.00 94.00 86 GLY A O 1
ATOM 664 N N . SER A 1 87 ? -3.786 -10.200 21.712 1.00 93.69 87 SER A N 1
ATOM 665 C CA . SER A 1 87 ? -5.079 -10.892 21.653 1.00 93.69 87 SER A CA 1
ATOM 666 C C . SER A 1 87 ? -6.064 -10.314 22.663 1.00 93.69 87 SER A C 1
ATOM 668 O O . SER A 1 87 ? -5.648 -9.755 23.675 1.00 93.69 87 SER A O 1
ATOM 670 N N . GLY A 1 88 ? -7.365 -10.493 22.424 1.00 93.75 88 GLY A N 1
ATOM 671 C CA . GLY A 1 88 ? -8.401 -9.982 23.323 1.00 93.75 88 GLY A CA 1
ATOM 672 C C . GLY A 1 88 ? -8.369 -8.456 23.414 1.00 93.75 88 GLY A C 1
ATOM 673 O O . GLY A 1 88 ? -8.204 -7.774 22.402 1.00 93.75 88 GLY A O 1
ATOM 674 N N . GLU A 1 89 ? -8.512 -7.921 24.626 1.00 94.44 89 GLU A N 1
ATOM 675 C CA . GLU A 1 89 ? -8.612 -6.474 24.856 1.00 94.44 89 GLU A CA 1
ATOM 676 C C . GLU A 1 89 ? -7.370 -5.689 24.416 1.00 94.44 89 GLU A C 1
ATOM 678 O O . GLU A 1 89 ? -7.515 -4.544 23.990 1.00 94.44 89 GLU A O 1
ATOM 683 N N . ASP A 1 90 ? -6.174 -6.285 24.457 1.00 92.06 90 ASP A N 1
ATOM 684 C CA . ASP A 1 90 ? -4.938 -5.607 24.046 1.00 92.06 90 ASP A CA 1
ATOM 685 C C . ASP A 1 90 ? -4.953 -5.267 22.549 1.00 92.06 90 ASP A C 1
ATOM 687 O O . ASP A 1 90 ? -4.628 -4.147 22.151 1.00 92.06 90 ASP A O 1
ATOM 691 N N . ALA A 1 91 ? -5.398 -6.210 21.712 1.00 94.88 91 ALA A N 1
ATOM 692 C CA . ALA A 1 91 ? -5.515 -5.993 20.272 1.00 94.88 91 ALA A CA 1
ATOM 693 C C . ALA A 1 91 ? -6.638 -4.997 19.944 1.00 94.88 91 ALA A C 1
ATOM 695 O O . ALA A 1 91 ? -6.442 -4.086 19.133 1.00 94.88 91 ALA A O 1
ATOM 696 N N . GLU A 1 92 ? -7.794 -5.149 20.601 1.00 95.50 92 GLU A N 1
ATOM 697 C CA . GLU A 1 92 ? -8.974 -4.301 20.390 1.00 95.50 92 GLU A CA 1
ATOM 698 C C . GLU A 1 92 ? -8.718 -2.850 20.800 1.00 95.50 92 GLU A C 1
ATOM 700 O O . GLU A 1 92 ? -9.050 -1.934 20.052 1.00 95.50 92 GLU A O 1
ATOM 705 N N . ASN A 1 93 ? -8.077 -2.618 21.947 1.00 95.19 93 ASN A N 1
ATOM 706 C CA . ASN A 1 93 ? -7.755 -1.271 22.423 1.00 95.19 93 ASN A CA 1
ATOM 707 C C . ASN A 1 93 ? -6.479 -0.694 21.791 1.00 95.19 93 ASN A C 1
ATOM 709 O O . ASN A 1 93 ? -6.262 0.520 21.863 1.00 95.19 93 ASN A O 1
ATOM 713 N N . GLY A 1 94 ? -5.655 -1.545 21.177 1.00 95.06 94 GLY A N 1
ATOM 714 C CA . GLY A 1 94 ? -4.422 -1.194 20.488 1.00 95.06 94 GLY A CA 1
ATOM 715 C C . GLY A 1 94 ? -4.604 -1.059 18.976 1.00 95.06 94 GLY A C 1
ATOM 716 O O . GLY A 1 94 ? -5.311 -0.174 18.485 1.00 95.06 94 GLY A O 1
ATOM 717 N N . ALA A 1 95 ? -3.898 -1.904 18.221 1.00 94.19 95 ALA A N 1
ATOM 718 C CA . ALA A 1 95 ? -3.742 -1.768 16.773 1.00 94.19 95 ALA A CA 1
ATOM 719 C C . ALA A 1 95 ? -5.077 -1.750 16.010 1.00 94.19 95 ALA A C 1
ATOM 721 O O . ALA A 1 95 ? -5.225 -0.970 15.067 1.00 94.19 95 ALA A O 1
ATOM 722 N N . LEU A 1 96 ? -6.063 -2.556 16.421 1.00 97.56 96 LEU A N 1
ATOM 723 C CA . LEU A 1 96 ? -7.342 -2.656 15.710 1.00 97.56 96 LEU A CA 1
ATOM 724 C C . LEU A 1 96 ? -8.144 -1.355 15.807 1.00 97.56 96 LEU A C 1
ATOM 726 O O . LEU A 1 96 ? -8.650 -0.862 14.796 1.00 97.56 96 LEU A O 1
ATOM 730 N N . LYS A 1 97 ? -8.192 -0.739 16.995 1.00 97.31 97 LYS A N 1
ATOM 731 C CA . LYS A 1 97 ? -8.803 0.581 17.188 1.00 97.31 97 LYS A CA 1
ATOM 732 C C . LYS A 1 97 ? -8.118 1.651 16.346 1.00 97.31 97 LYS A C 1
ATOM 734 O O . LYS A 1 97 ? -8.807 2.416 15.673 1.00 97.31 97 LYS A O 1
ATOM 739 N N . TRP A 1 98 ? -6.785 1.690 16.342 1.00 94.62 98 TRP A N 1
ATOM 740 C CA . TRP A 1 98 ? -6.034 2.652 15.528 1.00 94.62 98 TRP A CA 1
ATOM 741 C C . TRP A 1 98 ? -6.313 2.496 14.032 1.00 94.62 98 TRP A C 1
ATOM 743 O O . TRP A 1 98 ? -6.511 3.491 13.336 1.00 94.62 98 TRP A O 1
ATOM 753 N N . ILE A 1 99 ? -6.389 1.260 13.539 1.00 96.88 99 ILE A N 1
ATOM 754 C CA . ILE A 1 99 ? -6.682 0.978 12.130 1.00 96.88 99 ILE A CA 1
ATOM 755 C C . ILE A 1 99 ? -8.101 1.419 11.762 1.00 96.88 99 ILE A C 1
ATOM 757 O O . ILE A 1 99 ? -8.279 2.072 10.733 1.00 96.88 99 ILE A O 1
ATOM 761 N N . ARG A 1 100 ? -9.095 1.156 12.621 1.00 98.06 100 ARG A N 1
ATOM 762 C CA . ARG A 1 100 ? -10.467 1.646 12.410 1.00 98.06 100 ARG A CA 1
ATOM 763 C C . ARG A 1 100 ? -10.534 3.166 12.354 1.00 98.06 100 ARG A C 1
ATOM 765 O O . ARG A 1 100 ? -11.171 3.695 11.449 1.00 98.06 100 ARG A O 1
ATOM 772 N N . ILE A 1 101 ? -9.877 3.857 13.289 1.00 97.38 101 ILE A N 1
ATOM 773 C CA . ILE A 1 101 ? -9.838 5.328 13.318 1.00 97.38 101 ILE A CA 1
ATOM 774 C C . ILE A 1 101 ? -9.228 5.855 12.021 1.00 97.38 101 ILE A C 1
ATOM 776 O O . ILE A 1 101 ? -9.863 6.646 11.332 1.00 97.38 101 ILE A O 1
ATOM 780 N N . ARG A 1 102 ? -8.053 5.349 11.634 1.00 94.94 102 ARG A N 1
ATOM 781 C CA . ARG A 1 102 ? -7.366 5.787 10.417 1.00 94.94 102 ARG A CA 1
ATOM 782 C C . ARG A 1 102 ? -8.201 5.556 9.155 1.00 94.94 102 ARG A C 1
ATOM 784 O O . ARG A 1 102 ? -8.218 6.404 8.266 1.00 94.94 102 ARG A O 1
ATOM 791 N N . ASN A 1 103 ? -8.879 4.412 9.045 1.00 97.94 103 ASN A N 1
ATOM 792 C CA . ASN A 1 103 ? -9.740 4.155 7.894 1.00 97.94 103 ASN A CA 1
ATOM 793 C C . ASN A 1 103 ? -11.014 5.004 7.915 1.00 97.94 103 ASN A C 1
ATOM 795 O O . ASN A 1 103 ? -11.457 5.418 6.849 1.00 97.94 103 ASN A O 1
ATOM 799 N N . ALA A 1 104 ? -11.573 5.317 9.086 1.00 98.50 104 ALA A N 1
ATOM 800 C CA . ALA A 1 104 ? -12.702 6.240 9.200 1.00 98.50 104 ALA A CA 1
ATOM 801 C C . ALA A 1 104 ? -12.303 7.677 8.823 1.00 98.50 104 ALA A C 1
ATOM 803 O O . ALA A 1 104 ? -13.051 8.361 8.131 1.00 98.50 104 ALA A O 1
ATOM 804 N N . GLU A 1 105 ? -11.107 8.125 9.219 1.00 96.06 105 GLU A N 1
ATOM 805 C CA . GLU A 1 105 ? -10.539 9.409 8.789 1.00 96.06 105 GLU A CA 1
ATOM 806 C C . GLU A 1 105 ? -10.403 9.461 7.266 1.00 96.06 105 GLU A C 1
ATOM 808 O O . GLU A 1 105 ? -10.894 10.396 6.643 1.00 96.06 105 GLU A O 1
ATOM 813 N N . GLY A 1 106 ? -9.833 8.416 6.653 1.00 96.44 106 GLY A N 1
ATOM 814 C CA . GLY A 1 106 ? -9.775 8.303 5.195 1.00 96.44 106 GLY A CA 1
ATOM 815 C C . GLY A 1 106 ? -11.159 8.292 4.539 1.00 96.44 106 GLY A C 1
ATOM 816 O O . GLY A 1 106 ? -11.344 8.921 3.502 1.00 96.44 106 GLY A O 1
ATOM 817 N N . GLY A 1 107 ? -12.135 7.609 5.145 1.00 98.06 107 GLY A N 1
ATOM 818 C CA . GLY A 1 107 ? -13.511 7.558 4.651 1.00 98.06 107 GLY A CA 1
ATOM 819 C C . GLY A 1 107 ? -14.180 8.929 4.665 1.00 98.06 107 GLY A C 1
ATOM 820 O O . GLY A 1 107 ? -14.797 9.330 3.679 1.00 98.06 107 GLY A O 1
ATOM 821 N N . LYS A 1 108 ? -13.972 9.699 5.739 1.00 98.06 108 LYS A N 1
ATOM 822 C CA . LYS A 1 108 ? -14.486 11.064 5.882 1.00 98.06 108 LYS A CA 1
ATOM 823 C C . LYS A 1 108 ? -14.010 11.990 4.760 1.00 98.06 108 LYS A C 1
ATOM 825 O O . LYS A 1 108 ? -14.814 12.786 4.282 1.00 98.06 108 LYS A O 1
ATOM 830 N N . GLU A 1 109 ? -12.753 11.876 4.331 1.00 96.19 109 GLU A N 1
ATOM 831 C CA . GLU A 1 109 ? -12.197 12.692 3.237 1.00 96.19 109 GLU A CA 1
ATOM 832 C C . GLU A 1 109 ? -12.941 12.494 1.905 1.00 96.19 109 GLU A C 1
ATOM 834 O O . GLU A 1 109 ? -13.008 13.415 1.093 1.00 96.19 109 GLU A O 1
ATOM 839 N N . VAL A 1 110 ? -13.534 11.315 1.684 1.00 97.69 110 VAL A N 1
ATOM 840 C CA . VAL A 1 110 ? -14.228 10.965 0.430 1.00 97.69 110 VAL A CA 1
ATOM 841 C C . VAL A 1 110 ? -15.717 10.651 0.606 1.00 97.69 110 VAL A C 1
ATOM 843 O O . VAL A 1 110 ? -16.371 10.205 -0.332 1.00 97.69 110 VAL A O 1
ATOM 846 N N . GLY A 1 111 ? -16.278 10.928 1.786 1.00 98.19 111 GLY A N 1
ATOM 847 C CA . GLY A 1 111 ? -17.712 10.806 2.058 1.00 98.19 111 GLY A CA 1
ATOM 848 C C . GLY A 1 111 ? -18.232 9.375 2.243 1.00 98.19 111 GLY A C 1
ATOM 849 O O . GLY A 1 111 ? -19.416 9.140 2.010 1.00 98.19 111 GLY A O 1
ATOM 850 N N . VAL A 1 112 ? -17.384 8.436 2.671 1.00 98.62 112 VAL A N 1
ATOM 851 C CA . VAL A 1 112 ? -17.748 7.032 2.954 1.00 98.62 112 VAL A CA 1
ATOM 852 C C . VAL A 1 112 ? -17.436 6.655 4.407 1.00 98.62 112 VAL A C 1
ATOM 854 O O . VAL A 1 112 ? -16.802 7.420 5.135 1.00 98.62 112 VAL A O 1
ATOM 857 N N . GLY A 1 113 ? -17.893 5.484 4.859 1.00 98.44 113 GLY A N 1
ATOM 858 C CA . GLY A 1 113 ? -17.701 5.041 6.245 1.00 98.44 113 GLY A CA 1
ATOM 859 C C . GLY A 1 113 ? -16.236 4.755 6.582 1.00 98.44 113 GLY A C 1
ATOM 860 O O . GLY A 1 113 ? -15.733 5.219 7.605 1.00 98.44 113 GLY A O 1
ATOM 861 N N . TYR A 1 114 ? -15.547 4.025 5.704 1.00 98.75 114 TYR A N 1
ATOM 862 C CA . TYR A 1 114 ? -14.138 3.665 5.846 1.00 98.75 114 TYR A CA 1
ATOM 863 C C . TYR A 1 114 ? -13.446 3.662 4.481 1.00 98.75 114 TYR A C 1
ATOM 865 O O . TYR A 1 114 ? -13.976 3.099 3.529 1.00 98.75 114 TYR A O 1
ATOM 873 N N . ALA A 1 115 ? -12.238 4.221 4.387 1.00 98.50 115 ALA A N 1
ATOM 874 C CA . ALA A 1 115 ? -11.426 4.138 3.176 1.00 98.50 115 ALA A CA 1
ATOM 875 C C . ALA A 1 115 ? -9.951 3.841 3.466 1.00 98.50 115 ALA A C 1
ATOM 877 O O . ALA A 1 115 ? -9.377 4.292 4.465 1.00 98.50 115 ALA A O 1
ATOM 878 N N . GLU A 1 116 ? -9.317 3.099 2.563 1.00 98.00 116 GLU A N 1
ATOM 879 C CA . GLU A 1 116 ? -7.859 3.026 2.449 1.00 98.00 116 GLU A CA 1
ATOM 880 C C . GLU A 1 116 ? -7.367 4.057 1.446 1.00 98.00 116 GLU A C 1
ATOM 882 O O . GLU A 1 116 ? -8.008 4.286 0.426 1.00 98.00 116 GLU A O 1
ATOM 887 N N . HIS A 1 117 ? -6.225 4.679 1.730 1.00 95.88 117 HIS A N 1
ATOM 888 C CA . HIS A 1 117 ? -5.666 5.724 0.886 1.00 95.88 117 HIS A CA 1
ATOM 889 C C . HIS A 1 117 ? -4.278 5.356 0.374 1.00 95.88 117 HIS A C 1
ATOM 891 O O . HIS A 1 117 ? -3.444 4.809 1.099 1.00 95.88 117 HIS A O 1
ATOM 897 N N . PHE A 1 118 ? -4.022 5.724 -0.874 1.00 96.19 118 PHE A N 1
ATOM 898 C CA . PHE A 1 118 ? -2.790 5.434 -1.585 1.00 96.19 118 PHE A CA 1
ATOM 899 C C . PHE A 1 118 ? -2.312 6.670 -2.342 1.00 96.19 118 PHE A C 1
ATOM 901 O O . PHE A 1 118 ? -3.094 7.535 -2.752 1.00 96.19 118 PHE A O 1
ATOM 908 N N . LYS A 1 119 ? -1.002 6.737 -2.569 1.00 95.00 119 LYS A N 1
ATOM 909 C CA . LYS A 1 119 ? -0.445 7.497 -3.682 1.00 95.00 119 LYS A CA 1
ATOM 910 C C . LYS A 1 119 ? -0.441 6.582 -4.902 1.00 95.00 119 LYS A C 1
ATOM 912 O O . LYS A 1 119 ? 0.391 5.687 -4.992 1.00 95.00 119 LYS A O 1
ATOM 917 N N . LEU A 1 120 ? -1.382 6.819 -5.801 1.00 95.06 120 LEU A N 1
ATOM 918 C CA . LEU A 1 120 ? -1.482 6.192 -7.106 1.00 95.06 120 LEU A CA 1
ATOM 919 C C . LEU A 1 120 ? -0.615 6.950 -8.116 1.00 95.06 120 LEU A C 1
ATOM 921 O O . LEU A 1 120 ? -0.738 8.174 -8.268 1.00 95.06 120 LEU A O 1
ATOM 925 N N . MET A 1 121 ? 0.251 6.208 -8.793 1.00 91.81 121 MET A N 1
ATOM 926 C CA . MET A 1 121 ? 1.001 6.628 -9.973 1.00 91.81 121 MET A CA 1
ATOM 927 C C . MET A 1 121 ? 0.510 5.784 -11.146 1.00 91.81 121 MET A C 1
ATOM 929 O O . MET A 1 121 ? 0.507 4.563 -11.038 1.00 91.81 121 MET A O 1
ATOM 933 N N . LYS A 1 122 ? 0.068 6.434 -12.224 1.00 90.69 122 LYS A N 1
ATOM 934 C CA . LYS A 1 122 ? -0.311 5.784 -13.482 1.00 90.69 122 LYS A CA 1
ATOM 935 C C . LYS A 1 122 ? 0.698 6.190 -14.544 1.00 90.69 122 LYS A C 1
ATOM 937 O O . LYS A 1 122 ? 1.004 7.383 -14.620 1.00 90.69 122 LYS A O 1
ATOM 942 N N . PHE A 1 123 ? 1.198 5.236 -15.314 1.00 84.75 123 PHE A N 1
ATOM 943 C CA . PHE A 1 123 ? 2.230 5.487 -16.324 1.00 84.75 123 PHE A CA 1
ATOM 944 C C . PHE A 1 123 ? 1.627 5.640 -17.725 1.00 84.75 123 PHE A C 1
ATOM 946 O O . PHE A 1 123 ? 1.973 6.578 -18.441 1.00 84.75 123 PHE A O 1
ATOM 953 N N . ASP A 1 124 ? 0.558 4.894 -17.992 1.00 75.88 124 ASP A N 1
ATOM 954 C CA . ASP A 1 124 ? -0.140 4.848 -19.281 1.00 75.88 124 ASP A CA 1
ATOM 955 C C . ASP A 1 124 ? -1.029 6.086 -19.566 1.00 75.88 124 ASP A C 1
ATOM 957 O O . ASP A 1 124 ? -1.855 6.082 -20.482 1.00 75.88 124 ASP A O 1
ATOM 961 N N . VAL A 1 125 ? -0.940 7.150 -18.755 1.00 67.50 125 VAL A N 1
ATOM 962 C CA . VAL A 1 125 ? -1.785 8.348 -18.897 1.00 67.50 125 VAL A CA 1
ATOM 963 C C . VAL A 1 125 ? -1.024 9.443 -19.651 1.00 67.50 125 VAL A C 1
ATOM 965 O O . VAL A 1 125 ? 0.072 9.823 -19.226 1.00 67.50 125 VAL A O 1
ATOM 968 N N . PRO A 1 126 ? -1.602 10.021 -20.723 1.00 61.78 126 PRO A N 1
ATOM 969 C CA . PRO A 1 126 ? -0.981 11.127 -21.446 1.00 61.78 126 PRO A CA 1
ATOM 970 C C . PRO A 1 126 ? -0.757 12.320 -20.519 1.00 61.78 126 PRO A C 1
ATOM 972 O O . PRO A 1 126 ? -1.587 12.622 -19.652 1.00 61.78 126 PRO A O 1
ATOM 975 N N . ARG A 1 127 ? 0.364 13.032 -20.689 1.00 59.00 127 ARG A N 1
ATOM 976 C CA . ARG A 1 127 ? 0.574 14.281 -19.946 1.00 59.00 127 ARG A CA 1
ATOM 977 C C . ARG A 1 127 ? -0.529 15.282 -20.319 1.00 59.00 127 ARG A C 1
ATOM 979 O O . ARG A 1 127 ? -0.968 15.296 -21.465 1.00 59.00 127 ARG A O 1
ATOM 986 N N . PRO A 1 128 ? -0.973 16.154 -19.396 1.00 63.81 128 PRO A N 1
ATOM 987 C CA . PRO A 1 128 ? -1.950 17.185 -19.731 1.00 63.81 128 PRO A CA 1
ATOM 988 C C . PRO A 1 128 ? -1.477 18.036 -20.921 1.00 63.81 128 PRO A C 1
ATOM 990 O O . PRO A 1 128 ? -0.440 18.691 -20.832 1.00 63.81 128 PRO A O 1
ATOM 993 N N . GLY A 1 129 ? -2.244 18.024 -22.015 1.00 64.56 129 GLY A N 1
ATOM 994 C CA . GLY A 1 129 ? -1.910 18.733 -23.257 1.00 64.56 129 GLY A CA 1
ATOM 995 C C . GLY A 1 129 ? -1.014 17.964 -24.236 1.00 64.56 129 GLY A C 1
ATOM 996 O O . GLY A 1 129 ? -0.537 18.582 -25.181 1.00 64.56 129 GLY A O 1
ATOM 997 N N . MET A 1 130 ? -0.784 16.669 -24.009 1.00 63.09 130 MET A N 1
ATOM 998 C CA . MET A 1 130 ? -0.088 15.763 -24.925 1.00 63.09 130 MET A CA 1
ATOM 999 C C . MET A 1 130 ? -1.039 14.655 -25.383 1.00 63.09 130 MET A C 1
ATOM 1001 O O . MET A 1 130 ? -1.882 14.199 -24.601 1.00 63.09 130 MET A O 1
ATOM 1005 N N . GLU A 1 131 ? -0.916 14.256 -26.644 1.00 64.19 131 GLU A N 1
ATOM 1006 C CA . GLU A 1 131 ? -1.719 13.179 -27.230 1.00 64.19 131 GLU A CA 1
ATOM 1007 C C . GLU A 1 131 ? -1.301 11.804 -26.669 1.00 64.19 131 GLU A C 1
ATOM 1009 O O . GLU A 1 131 ? -0.291 11.662 -25.974 1.00 64.19 131 GLU A O 1
ATOM 1014 N N . ALA A 1 132 ? -2.109 10.765 -26.909 1.00 59.41 132 ALA A N 1
ATOM 1015 C CA . ALA A 1 132 ? -1.867 9.436 -26.337 1.00 59.41 132 ALA A CA 1
ATOM 1016 C C . ALA A 1 132 ? -0.570 8.762 -26.820 1.00 59.41 132 ALA A C 1
ATOM 1018 O O . ALA A 1 132 ? -0.030 7.911 -26.119 1.00 59.41 132 ALA A O 1
ATOM 1019 N N . ASP A 1 133 ? -0.053 9.170 -27.976 1.00 58.88 133 ASP A N 1
ATOM 1020 C CA . ASP A 1 133 ? 1.240 8.771 -28.539 1.00 58.88 133 ASP A CA 1
ATOM 1021 C C . ASP A 1 133 ? 2.417 9.645 -28.054 1.00 58.88 133 ASP A C 1
ATOM 1023 O O . ASP A 1 133 ? 3.565 9.393 -28.407 1.00 58.88 133 ASP A O 1
ATOM 1027 N N . GLU A 1 134 ? 2.158 10.641 -27.202 1.00 57.53 134 GLU A N 1
ATOM 1028 C CA . GLU A 1 134 ? 3.144 11.553 -26.603 1.00 57.53 134 GLU A CA 1
ATOM 1029 C C . GLU A 1 134 ? 3.252 11.375 -25.071 1.00 57.53 134 GLU A C 1
ATOM 1031 O O . GLU A 1 134 ? 3.723 12.255 -24.329 1.00 57.53 134 GLU A O 1
ATOM 1036 N N . THR A 1 135 ? 2.787 10.229 -24.566 1.00 61.06 135 THR A N 1
ATOM 1037 C CA . THR A 1 135 ? 2.902 9.846 -23.155 1.00 61.06 135 THR A CA 1
ATOM 1038 C C . THR A 1 135 ? 4.373 9.780 -22.726 1.00 61.06 135 THR A C 1
ATOM 1040 O O . THR A 1 135 ? 5.293 9.654 -23.538 1.00 61.06 135 THR A O 1
ATOM 1043 N N . VAL A 1 136 ? 4.616 9.871 -21.412 1.00 58.16 136 VAL A N 1
ATOM 1044 C CA . VAL A 1 136 ? 5.960 9.603 -20.865 1.00 58.16 136 VAL A CA 1
ATOM 1045 C C . VAL A 1 136 ? 6.409 8.201 -21.281 1.00 58.16 136 VAL A C 1
ATOM 1047 O O . VAL A 1 136 ? 7.566 8.030 -21.646 1.00 58.16 136 VAL A O 1
ATOM 1050 N N . ASP A 1 137 ? 5.467 7.259 -21.332 1.00 58.03 137 ASP A N 1
ATOM 1051 C CA . ASP A 1 137 ? 5.683 5.898 -21.800 1.00 58.03 137 ASP A CA 1
ATOM 1052 C C . ASP A 1 137 ? 6.090 5.813 -23.269 1.00 58.03 137 ASP A C 1
ATOM 1054 O O . ASP A 1 137 ? 7.083 5.160 -23.536 1.00 58.03 137 ASP A O 1
ATOM 1058 N N . ALA A 1 138 ? 5.456 6.529 -24.202 1.00 58.91 138 ALA A N 1
ATOM 1059 C CA . ALA A 1 138 ? 5.865 6.515 -25.612 1.00 58.91 138 ALA A CA 1
ATOM 1060 C C . ALA A 1 138 ? 7.296 7.054 -25.812 1.00 58.91 138 ALA A C 1
ATOM 1062 O O . ALA A 1 138 ? 8.078 6.531 -26.608 1.00 58.91 138 ALA A O 1
ATOM 1063 N N . ALA A 1 139 ? 7.682 8.080 -25.043 1.00 59.44 139 ALA A N 1
ATOM 1064 C CA . ALA A 1 139 ? 9.050 8.599 -25.057 1.00 59.44 139 ALA A CA 1
ATOM 1065 C C . ALA A 1 139 ? 10.064 7.615 -24.437 1.00 59.44 139 ALA A C 1
ATOM 1067 O O . ALA A 1 139 ? 11.216 7.558 -24.872 1.00 59.44 139 ALA A O 1
ATOM 1068 N N . GLN A 1 140 ? 9.645 6.848 -23.428 1.00 59.62 140 GLN A N 1
ATOM 1069 C CA . GLN A 1 140 ? 10.469 5.838 -22.763 1.00 59.62 140 GLN A CA 1
ATOM 1070 C C . GLN A 1 140 ? 10.575 4.547 -23.572 1.00 59.62 140 GLN A C 1
ATOM 1072 O O . GLN A 1 140 ? 11.663 3.989 -23.642 1.00 59.62 140 GLN A O 1
ATOM 1077 N N . GLU A 1 141 ? 9.498 4.102 -24.216 1.00 61.53 141 GLU A N 1
ATOM 1078 C CA . GLU A 1 141 ? 9.476 2.995 -25.173 1.00 61.53 141 GLU A CA 1
ATOM 1079 C C . GLU A 1 141 ? 10.441 3.288 -26.315 1.00 61.53 141 GLU A C 1
ATOM 1081 O O . GLU A 1 141 ? 11.322 2.481 -26.565 1.00 61.53 141 GLU A O 1
ATOM 1086 N N . ALA A 1 142 ? 10.413 4.491 -26.896 1.00 61.28 142 ALA A N 1
ATOM 1087 C CA . ALA A 1 142 ? 11.373 4.869 -27.934 1.00 61.28 142 ALA A CA 1
ATOM 1088 C C . ALA A 1 142 ? 12.845 4.796 -27.465 1.00 61.28 142 ALA A C 1
ATOM 1090 O O . ALA A 1 142 ? 13.724 4.406 -28.233 1.00 61.28 142 ALA A O 1
ATOM 1091 N N . MET A 1 143 ? 13.141 5.153 -26.208 1.00 61.16 143 MET A N 1
ATOM 1092 C CA . MET A 1 143 ? 14.492 5.006 -25.638 1.00 61.16 143 MET A CA 1
ATOM 1093 C C . MET A 1 143 ? 14.836 3.552 -25.287 1.00 61.16 143 MET A C 1
ATOM 1095 O O . MET A 1 143 ? 15.990 3.137 -25.426 1.00 61.16 143 MET A O 1
ATOM 1099 N N . THR A 1 144 ? 13.853 2.783 -24.824 1.00 62.59 144 THR A N 1
ATOM 1100 C CA . THR A 1 144 ? 14.010 1.380 -24.428 1.00 62.59 144 THR A CA 1
ATOM 1101 C C . THR A 1 144 ? 14.183 0.503 -25.662 1.00 62.59 144 THR A C 1
ATOM 1103 O O . THR A 1 144 ? 15.103 -0.298 -25.704 1.00 62.59 144 THR A O 1
ATOM 1106 N N . ASP A 1 145 ? 13.409 0.720 -26.721 1.00 63.00 145 ASP A N 1
ATOM 1107 C CA . ASP A 1 145 ? 13.569 0.058 -28.015 1.00 63.00 145 ASP A CA 1
ATOM 1108 C C . ASP A 1 145 ? 14.930 0.376 -28.630 1.00 63.00 145 ASP A C 1
ATOM 1110 O O . ASP A 1 145 ? 15.657 -0.543 -28.995 1.00 63.00 145 ASP A O 1
ATOM 1114 N N . ALA A 1 146 ? 15.354 1.644 -28.623 1.00 61.62 146 ALA A N 1
ATOM 1115 C CA . ALA A 1 146 ? 16.683 2.016 -29.106 1.00 61.62 146 ALA A CA 1
ATOM 1116 C C . ALA A 1 146 ? 17.822 1.337 -28.317 1.00 61.62 146 ALA A C 1
ATOM 1118 O O . ALA A 1 146 ? 18.861 0.995 -28.882 1.00 61.62 146 ALA A O 1
ATOM 1119 N N . THR A 1 147 ? 17.649 1.127 -27.008 1.00 61.50 147 THR A N 1
ATOM 1120 C CA . THR A 1 147 ? 18.640 0.412 -26.182 1.00 61.50 147 THR A CA 1
ATOM 1121 C C . THR A 1 147 ? 18.551 -1.108 -26.331 1.00 61.50 147 THR A C 1
ATOM 1123 O O . THR A 1 147 ? 19.584 -1.776 -26.304 1.00 61.50 147 THR A O 1
ATOM 1126 N N . ASN A 1 148 ? 17.356 -1.654 -26.550 1.00 63.44 148 ASN A N 1
ATOM 1127 C CA . ASN A 1 148 ? 17.111 -3.068 -26.828 1.00 63.44 148 ASN A CA 1
ATOM 1128 C C . ASN A 1 148 ? 17.691 -3.484 -28.188 1.00 63.44 148 ASN A C 1
ATOM 1130 O O . ASN A 1 148 ? 18.343 -4.523 -28.277 1.00 63.44 148 ASN A O 1
ATOM 1134 N N . GLU A 1 149 ? 17.489 -2.669 -29.226 1.00 63.25 149 GLU A N 1
ATOM 1135 C CA . GLU A 1 149 ? 18.062 -2.867 -30.562 1.00 63.25 149 GLU A CA 1
ATOM 1136 C C . GLU A 1 149 ? 19.592 -2.817 -30.509 1.00 63.25 149 GLU A C 1
ATOM 1138 O O . GLU A 1 149 ? 20.256 -3.735 -30.987 1.00 63.25 149 GLU A O 1
ATOM 1143 N N . ALA A 1 150 ? 20.165 -1.816 -29.831 1.00 63.22 150 ALA A N 1
ATOM 1144 C CA . ALA A 1 150 ? 21.614 -1.710 -29.665 1.00 63.22 150 ALA A CA 1
ATOM 1145 C C . ALA A 1 150 ? 22.224 -2.904 -28.901 1.00 63.22 150 ALA A C 1
ATOM 1147 O O . ALA A 1 150 ? 23.334 -3.339 -29.216 1.00 63.22 150 ALA A O 1
ATOM 1148 N N . ALA A 1 151 ? 21.511 -3.452 -27.911 1.00 61.06 151 ALA A N 1
ATOM 1149 C CA . ALA A 1 151 ? 21.938 -4.654 -27.197 1.00 61.06 151 ALA A CA 1
ATOM 1150 C C . ALA A 1 151 ? 21.889 -5.907 -28.092 1.00 61.06 151 ALA A C 1
ATOM 1152 O O . ALA A 1 151 ? 22.829 -6.699 -28.075 1.00 61.06 151 ALA A O 1
ATOM 1153 N N . ALA A 1 152 ? 20.842 -6.059 -28.911 1.00 60.84 152 ALA A N 1
ATOM 1154 C CA . ALA A 1 152 ? 20.698 -7.181 -29.839 1.00 60.84 152 ALA A CA 1
ATOM 1155 C C . ALA A 1 152 ? 21.742 -7.157 -30.974 1.00 60.84 152 ALA A C 1
ATOM 1157 O O . ALA A 1 152 ? 22.246 -8.205 -31.378 1.00 60.84 152 ALA A O 1
ATOM 1158 N N . GLU A 1 153 ? 22.104 -5.973 -31.478 1.00 61.16 153 GLU A N 1
ATOM 1159 C CA . GLU A 1 153 ? 23.141 -5.827 -32.508 1.00 61.16 153 GLU A CA 1
ATOM 1160 C C . GLU A 1 153 ? 24.551 -6.113 -31.963 1.00 61.16 153 GLU A C 1
ATOM 1162 O O . GLU A 1 153 ? 25.374 -6.705 -32.667 1.00 61.16 153 GLU A O 1
ATOM 1167 N N . GLY A 1 154 ? 24.819 -5.766 -30.698 1.00 55.94 154 GLY A N 1
ATOM 1168 C CA . GLY A 1 154 ? 26.105 -5.993 -30.030 1.00 55.94 154 GLY A CA 1
ATOM 1169 C C . GLY A 1 154 ? 26.456 -7.463 -29.762 1.00 55.94 154 GLY A C 1
ATOM 1170 O O . GLY A 1 154 ? 27.636 -7.779 -29.638 1.00 55.94 154 GLY A O 1
ATOM 1171 N N . GLU A 1 155 ? 25.471 -8.365 -29.716 1.00 52.44 155 GLU A N 1
ATOM 1172 C CA . GLU A 1 155 ? 25.683 -9.820 -29.584 1.00 52.44 155 GLU A CA 1
ATOM 1173 C C . GLU A 1 155 ? 25.901 -10.534 -30.935 1.00 52.44 155 GLU A C 1
ATOM 1175 O O . GLU A 1 155 ? 26.235 -11.720 -30.962 1.00 52.44 155 GLU A O 1
ATOM 1180 N N . SER A 1 156 ? 25.733 -9.832 -32.065 1.00 46.41 156 SER A N 1
ATOM 1181 C CA . SER A 1 156 ? 25.854 -10.396 -33.423 1.00 46.41 156 SER A CA 1
ATOM 1182 C C . SER A 1 156 ? 27.231 -10.211 -34.091 1.00 46.41 156 SER A C 1
ATOM 1184 O O . SER A 1 156 ? 27.409 -10.634 -35.239 1.00 46.41 156 SER A O 1
ATOM 1186 N N . ALA A 1 157 ? 28.199 -9.608 -33.389 1.00 40.50 157 ALA A N 1
ATOM 1187 C CA . ALA A 1 157 ? 29.563 -9.314 -33.854 1.00 40.50 157 ALA A CA 1
ATOM 1188 C C . ALA A 1 157 ? 30.628 -10.124 -33.097 1.00 40.50 157 ALA A C 1
ATOM 1190 O O . ALA A 1 157 ? 31.606 -10.553 -33.756 1.00 40.50 157 ALA A O 1
#

pLDDT: mean 86.71, std 14.53, range [40.5, 98.75]